Protein AF-A0A821IDC3-F1 (afdb_monomer_lite)

Radius of gyration: 18.94 Å; chains: 1; bounding box: 35×34×47 Å

pLDDT: mean 87.5, std 6.13, range [57.88, 96.06]

Sequence (73 aa):
ASIFEAFLKGTTLEECYNHVATIADYWLDMLYSHVKDISDKELFKLISERRTMSRMLSDYGEQKSTSISASKR

Structure (mmCIF, N/CA/C/O backbone):
data_AF-A0A821IDC3-F1
#
_entry.id   AF-A0A821IDC3-F1
#
loop_
_atom_site.group_PDB
_atom_site.id
_atom_site.type_symbol
_atom_site.label_atom_id
_atom_site.label_alt_id
_atom_site.label_comp_id
_atom_site.label_asym_id
_atom_site.label_entity_id
_atom_site.label_seq_id
_atom_site.pdbx_PDB_ins_code
_atom_site.Cartn_x
_atom_site.Cartn_y
_atom_site.Cartn_z
_atom_site.occupancy
_atom_site.B_iso_or_equiv
_atom_site.auth_seq_id
_atom_site.auth_comp_id
_atom_site.auth_asym_id
_atom_site.auth_atom_id
_atom_site.pdbx_PDB_model_num
ATOM 1 N N . ALA A 1 1 ? -8.603 -4.408 2.828 1.00 57.88 1 ALA A N 1
ATOM 2 C CA . ALA A 1 1 ? -9.101 -3.337 3.709 1.00 57.88 1 ALA A CA 1
ATOM 3 C C . ALA A 1 1 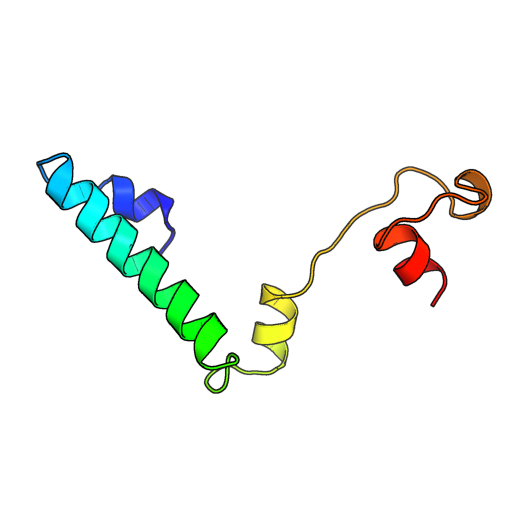? -8.213 -2.125 3.505 1.00 57.88 1 ALA A C 1
ATOM 5 O O . ALA A 1 1 ? -6.993 -2.270 3.520 1.00 57.88 1 ALA A O 1
ATOM 6 N N . SER A 1 2 ? -8.811 -0.976 3.217 1.00 78.06 2 SER A N 1
ATOM 7 C CA . SER A 1 2 ? -8.061 0.270 3.042 1.00 78.06 2 SER A CA 1
ATOM 8 C C . SER A 1 2 ? -7.640 0.814 4.408 1.00 78.06 2 SER A C 1
ATOM 10 O O . SER A 1 2 ? -8.403 0.703 5.367 1.00 78.06 2 SER A O 1
ATOM 12 N N . ILE A 1 3 ? -6.465 1.445 4.503 1.00 87.62 3 ILE A N 1
ATOM 13 C CA . ILE A 1 3 ? -6.032 2.149 5.725 1.00 87.62 3 ILE A CA 1
ATOM 14 C C . ILE A 1 3 ? -7.100 3.157 6.186 1.00 87.62 3 ILE A C 1
ATOM 16 O O . ILE A 1 3 ? -7.347 3.305 7.377 1.00 87.62 3 ILE A O 1
ATOM 20 N N . PHE A 1 4 ? -7.816 3.770 5.235 1.00 90.06 4 PHE A N 1
ATOM 21 C CA . PHE A 1 4 ? -8.889 4.727 5.500 1.00 90.06 4 PHE A CA 1
ATOM 22 C C . PHE A 1 4 ? -10.117 4.107 6.177 1.00 90.06 4 PHE A C 1
ATOM 24 O O . PHE A 1 4 ? -10.780 4.778 6.959 1.00 90.06 4 PHE A O 1
ATOM 31 N N . GLU A 1 5 ? -10.407 2.826 5.938 1.00 90.44 5 GLU A N 1
ATOM 32 C CA . GLU A 1 5 ? -11.519 2.132 6.602 1.00 90.44 5 GLU A CA 1
ATOM 33 C C . GLU A 1 5 ? -11.202 1.830 8.073 1.00 90.44 5 GLU A C 1
ATOM 35 O O . GLU A 1 5 ? -12.115 1.752 8.891 1.00 90.44 5 GLU A O 1
ATOM 40 N N . ALA A 1 6 ? -9.921 1.673 8.433 1.00 90.19 6 ALA A N 1
ATOM 41 C CA . ALA A 1 6 ? -9.526 1.452 9.824 1.00 90.19 6 ALA A CA 1
ATOM 42 C C . ALA A 1 6 ? -9.733 2.683 10.706 1.00 90.19 6 ALA A C 1
ATOM 44 O O . ALA A 1 6 ? -10.041 2.517 11.881 1.00 90.19 6 ALA A O 1
ATOM 45 N N . PHE A 1 7 ? -9.666 3.892 10.142 1.00 91.56 7 PHE A N 1
ATOM 46 C CA . PHE A 1 7 ? -9.954 5.125 10.884 1.00 91.56 7 PHE A CA 1
ATOM 47 C C . PHE A 1 7 ? -11.414 5.242 11.342 1.00 91.56 7 PHE A C 1
ATOM 49 O O . PHE A 1 7 ? -11.716 6.050 12.215 1.00 91.56 7 PHE A O 1
ATOM 56 N N . LEU A 1 8 ? -12.322 4.450 10.764 1.00 93.19 8 LEU A N 1
ATOM 57 C CA . LEU A 1 8 ? -13.730 4.401 11.164 1.00 93.19 8 LEU A CA 1
ATOM 58 C C . LEU A 1 8 ? -13.996 3.376 12.278 1.00 93.19 8 LEU A C 1
ATOM 60 O O . LEU A 1 8 ? -15.149 3.182 12.663 1.00 93.19 8 LEU A O 1
ATOM 64 N N . LYS A 1 9 ? -12.959 2.683 12.767 1.00 90.81 9 LYS A N 1
ATOM 65 C CA . LYS A 1 9 ? -13.065 1.673 13.825 1.00 90.81 9 LYS A CA 1
ATOM 66 C C . LYS A 1 9 ? -12.610 2.240 15.167 1.00 90.81 9 LYS A C 1
ATOM 68 O O . LYS A 1 9 ? -11.713 3.074 15.225 1.00 90.81 9 LYS A O 1
ATOM 73 N N . GLY A 1 10 ? -13.185 1.708 16.241 1.00 91.94 10 GLY A N 1
ATOM 74 C CA . GLY A 1 10 ? -12.910 2.142 17.608 1.00 91.94 10 GLY A CA 1
ATOM 75 C C . GLY A 1 10 ? -13.842 3.261 18.069 1.00 91.94 10 GLY A C 1
ATOM 76 O O . GLY A 1 10 ? -14.484 3.946 17.274 1.00 91.94 10 GLY A O 1
ATOM 77 N N . THR A 1 11 ? -13.940 3.408 19.384 1.00 92.06 11 THR A N 1
ATOM 78 C CA . THR A 1 11 ? -14.756 4.433 20.051 1.00 92.06 11 THR A CA 1
ATOM 79 C C . THR A 1 11 ? -13.902 5.521 20.694 1.00 92.06 11 THR A C 1
ATOM 81 O O . THR A 1 11 ? -14.390 6.620 20.956 1.00 92.06 11 THR A O 1
ATOM 84 N N . THR A 1 12 ? -12.612 5.242 20.896 1.00 96.06 12 THR A N 1
ATOM 85 C CA . THR A 1 12 ? -11.620 6.186 21.412 1.00 96.06 12 THR A CA 1
ATOM 86 C C . THR A 1 12 ? -10.516 6.445 20.390 1.00 96.06 12 THR A C 1
ATOM 88 O O . THR A 1 12 ? -10.314 5.683 19.443 1.00 96.06 12 THR A O 1
ATOM 91 N N . LEU A 1 13 ? -9.770 7.535 20.592 1.00 93.81 13 LEU A N 1
ATOM 92 C CA . LEU A 1 13 ? -8.623 7.868 19.747 1.00 93.81 13 LEU A CA 1
ATOM 93 C C . LEU A 1 13 ? -7.555 6.763 19.785 1.00 93.81 13 LEU A C 1
ATOM 95 O O . LEU A 1 13 ? -6.988 6.422 18.752 1.00 93.81 13 LEU A O 1
ATOM 99 N N . GLU A 1 14 ? -7.316 6.188 20.963 1.00 95.50 14 GLU A N 1
ATOM 100 C CA . GLU A 1 14 ? -6.355 5.102 21.164 1.00 95.50 14 GLU A CA 1
ATOM 101 C C . GLU A 1 14 ? -6.772 3.832 20.409 1.00 95.50 14 GLU A C 1
ATOM 103 O O . GLU A 1 14 ? -5.976 3.266 19.664 1.00 95.50 14 GLU A O 1
ATOM 108 N N . GLU A 1 15 ? -8.042 3.431 20.513 1.00 94.00 15 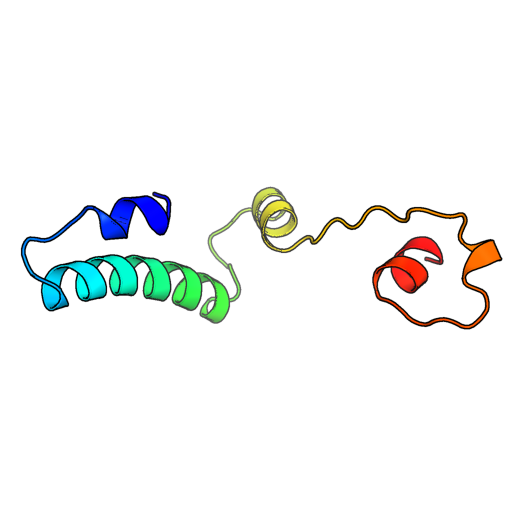GLU A N 1
ATOM 109 C CA . GLU A 1 15 ? -8.581 2.287 19.765 1.00 94.00 15 GLU A CA 1
ATOM 110 C C . GLU A 1 15 ? -8.489 2.494 18.248 1.00 94.00 15 GLU A C 1
ATOM 112 O O . GLU A 1 15 ? -8.098 1.576 17.524 1.00 94.00 15 GLU A O 1
ATOM 117 N N . CYS A 1 16 ? -8.796 3.701 17.763 1.00 95.25 16 CYS A N 1
ATOM 118 C CA . CYS A 1 16 ? -8.673 4.049 16.348 1.00 95.25 16 CYS A CA 1
ATOM 119 C C . CYS A 1 16 ? -7.228 3.886 15.851 1.00 95.25 16 CYS A C 1
ATOM 121 O O . CYS A 1 16 ? -6.986 3.189 14.862 1.00 95.25 16 CYS A O 1
ATOM 123 N N . TYR A 1 17 ? -6.247 4.439 16.572 1.00 95.56 17 TYR A N 1
ATOM 124 C CA . TYR A 1 17 ? -4.838 4.274 16.206 1.00 95.56 17 TYR A CA 1
ATOM 125 C C . TYR A 1 17 ? -4.363 2.824 16.303 1.00 95.56 17 TYR A C 1
ATOM 127 O O . TYR A 1 17 ? -3.608 2.397 15.435 1.00 95.56 17 TYR A O 1
ATOM 135 N N . ASN A 1 18 ? -4.845 2.043 17.272 1.00 94.69 18 ASN A N 1
ATOM 136 C CA . ASN A 1 18 ? -4.523 0.618 17.366 1.00 94.69 18 ASN A CA 1
ATOM 137 C C . ASN A 1 18 ? -5.029 -0.161 16.139 1.00 94.69 18 ASN A C 1
ATOM 139 O O . ASN A 1 18 ? -4.298 -0.979 15.575 1.00 94.69 18 ASN A O 1
ATOM 143 N N . HIS A 1 19 ? -6.245 0.133 15.663 1.00 93.69 19 HIS A N 1
ATOM 144 C CA . HIS A 1 19 ? -6.781 -0.477 14.444 1.00 93.69 19 HIS A CA 1
ATOM 145 C C . HIS A 1 19 ? -5.991 -0.097 13.185 1.00 93.69 19 HIS A C 1
ATOM 147 O O . HIS A 1 19 ? -5.781 -0.942 12.312 1.00 93.69 19 HIS A O 1
ATOM 153 N N . VAL A 1 20 ? -5.552 1.159 13.083 1.00 94.62 20 VAL A N 1
ATOM 154 C CA . VAL A 1 20 ? -4.714 1.640 11.974 1.00 94.62 20 VAL A CA 1
ATOM 155 C C . VAL A 1 20 ? -3.320 1.010 12.033 1.00 94.62 20 VAL A C 1
ATOM 157 O O . VAL A 1 20 ? -2.816 0.561 11.002 1.00 94.62 20 VAL A O 1
ATOM 160 N N . ALA A 1 21 ? -2.732 0.909 13.228 1.00 94.69 21 ALA A N 1
ATOM 161 C CA . ALA A 1 21 ? -1.425 0.301 13.457 1.00 94.69 21 ALA A CA 1
ATOM 162 C C . ALA A 1 21 ? -1.393 -1.160 12.997 1.00 94.69 21 ALA A C 1
ATOM 164 O O . ALA A 1 21 ? -0.486 -1.540 12.270 1.00 94.69 21 ALA A O 1
ATOM 165 N N . THR A 1 22 ? -2.445 -1.940 13.277 1.00 93.44 22 THR A N 1
ATOM 166 C CA . THR A 1 22 ? -2.527 -3.337 12.806 1.00 93.44 22 THR A CA 1
ATOM 167 C C . THR A 1 22 ? -2.440 -3.450 11.276 1.00 93.44 22 THR A C 1
ATOM 169 O O . THR A 1 22 ? -1.831 -4.380 10.751 1.00 93.44 22 THR A O 1
ATOM 172 N N . ILE A 1 23 ? -3.042 -2.511 10.532 1.00 92.94 23 ILE A N 1
ATOM 173 C CA . ILE A 1 23 ? -2.927 -2.498 9.064 1.00 92.94 23 ILE A CA 1
ATOM 174 C C . ILE A 1 23 ? -1.519 -2.073 8.637 1.00 92.94 23 ILE A C 1
ATOM 176 O O . ILE A 1 23 ? -0.991 -2.625 7.674 1.00 92.94 23 ILE A O 1
ATOM 180 N N . ALA A 1 24 ? -0.915 -1.102 9.324 1.00 93.19 24 ALA A N 1
ATOM 181 C CA . ALA A 1 24 ? 0.446 -0.663 9.035 1.00 93.19 24 ALA A CA 1
ATOM 182 C C . ALA A 1 24 ? 1.468 -1.794 9.244 1.00 93.19 24 ALA A C 1
ATOM 184 O O . ALA A 1 24 ? 2.291 -2.024 8.357 1.00 93.19 24 ALA A O 1
ATOM 185 N N . ASP A 1 25 ? 1.355 -2.540 10.345 1.00 94.00 25 ASP A N 1
ATOM 186 C CA . ASP A 1 25 ? 2.228 -3.673 10.667 1.00 94.00 25 ASP A CA 1
ATOM 187 C C . ASP A 1 25 ? 2.135 -4.773 9.605 1.00 94.00 25 ASP A C 1
ATOM 189 O O . ASP A 1 25 ? 3.158 -5.261 9.138 1.00 94.00 25 ASP A O 1
ATOM 193 N N . TYR A 1 26 ? 0.932 -5.079 9.107 1.00 90.81 26 TYR A N 1
ATOM 194 C CA . TYR A 1 26 ? 0.758 -6.038 8.011 1.00 90.81 26 TYR A CA 1
ATOM 195 C C . TYR A 1 26 ? 1.550 -5.656 6.745 1.00 90.81 26 TYR A C 1
ATOM 197 O O . TYR A 1 26 ? 2.208 -6.502 6.133 1.00 90.81 26 TYR A O 1
ATOM 205 N N . TRP A 1 27 ? 1.507 -4.383 6.336 1.00 90.56 27 TRP A N 1
ATOM 206 C CA . TRP A 1 27 ? 2.280 -3.916 5.177 1.00 90.56 27 TRP A CA 1
ATOM 207 C C . TRP A 1 27 ? 3.783 -3.902 5.455 1.00 90.56 27 TRP A C 1
ATOM 209 O O . TRP A 1 27 ? 4.578 -4.170 4.553 1.00 90.56 27 TRP A O 1
ATOM 219 N N . LEU A 1 28 ? 4.174 -3.608 6.693 1.00 92.75 28 LEU A N 1
ATOM 220 C CA . LEU A 1 28 ? 5.565 -3.607 7.115 1.00 92.75 28 LEU A CA 1
ATOM 221 C C . LEU A 1 28 ? 6.152 -5.027 7.098 1.00 92.75 28 LEU A C 1
ATOM 223 O O . LEU A 1 28 ? 7.205 -5.246 6.499 1.00 92.75 28 LEU A O 1
ATOM 227 N N . ASP A 1 29 ? 5.433 -6.004 7.649 1.00 91.75 29 ASP A N 1
ATOM 228 C CA . ASP A 1 29 ? 5.802 -7.423 7.641 1.00 91.75 29 ASP A CA 1
ATOM 229 C C . ASP A 1 29 ? 5.926 -7.972 6.215 1.00 91.75 29 ASP A C 1
ATOM 231 O O . ASP A 1 29 ? 6.845 -8.735 5.898 1.00 91.75 29 ASP A O 1
ATOM 235 N N . MET A 1 30 ? 5.049 -7.536 5.307 1.00 89.19 30 MET A N 1
ATOM 236 C CA . MET A 1 30 ? 5.139 -7.886 3.890 1.00 89.19 30 MET A CA 1
ATOM 237 C C . MET A 1 30 ? 6.454 -7.397 3.257 1.00 89.19 30 MET A C 1
ATOM 239 O O . MET A 1 30 ? 7.078 -8.125 2.483 1.00 89.19 30 MET A O 1
ATOM 243 N N . LEU A 1 31 ? 6.917 -6.193 3.608 1.00 90.19 31 LEU A N 1
ATOM 244 C CA . LEU A 1 31 ? 8.195 -5.664 3.125 1.00 90.19 31 LEU A CA 1
ATOM 245 C C . LEU A 1 31 ? 9.393 -6.383 3.766 1.00 90.19 31 LEU A C 1
ATOM 247 O O . LEU A 1 31 ? 10.324 -6.763 3.053 1.00 90.19 31 LEU A O 1
ATOM 251 N N . TYR A 1 32 ? 9.365 -6.627 5.081 1.00 92.31 32 TYR A N 1
ATOM 252 C CA . TYR A 1 32 ? 10.450 -7.319 5.796 1.00 92.31 32 TYR A CA 1
ATOM 253 C C . TYR A 1 32 ? 10.592 -8.791 5.411 1.00 92.31 32 TYR A C 1
ATOM 255 O O . TYR A 1 32 ? 11.699 -9.330 5.394 1.00 92.31 32 TYR A O 1
ATOM 263 N N . SER A 1 33 ? 9.492 -9.447 5.048 1.00 92.00 33 SER A N 1
ATOM 264 C CA . SER A 1 33 ? 9.516 -10.815 4.531 1.00 92.00 33 SER A CA 1
ATOM 265 C C . SER A 1 33 ? 10.054 -10.908 3.099 1.00 92.00 33 SER A C 1
ATOM 267 O O . SER A 1 33 ? 10.160 -12.017 2.579 1.00 92.00 33 SER A O 1
ATOM 269 N N . HIS A 1 34 ? 10.433 -9.787 2.468 1.00 87.81 34 HIS A N 1
ATOM 270 C CA . HIS A 1 34 ? 10.781 -9.703 1.046 1.00 87.81 34 HIS A CA 1
ATOM 271 C C . HIS A 1 34 ? 9.664 -10.214 0.129 1.00 87.81 34 HIS A C 1
ATOM 273 O O . HIS A 1 34 ? 9.931 -10.733 -0.953 1.00 87.81 34 HIS A O 1
ATOM 279 N N . VAL A 1 35 ? 8.412 -10.056 0.564 1.00 86.69 35 VAL A N 1
ATOM 280 C CA . VAL A 1 35 ? 7.218 -10.389 -0.214 1.00 86.69 35 VAL A CA 1
ATOM 281 C C . VAL A 1 35 ? 7.208 -11.845 -0.719 1.00 86.69 35 VAL A C 1
ATOM 283 O O . VAL A 1 35 ? 6.730 -12.137 -1.811 1.00 86.69 35 VAL A O 1
ATOM 286 N N . LYS A 1 36 ? 7.746 -12.775 0.085 1.00 87.06 36 LYS A N 1
ATOM 287 C CA . LYS A 1 36 ? 7.900 -14.201 -0.270 1.00 87.06 36 LYS A CA 1
ATOM 288 C C . LYS A 1 36 ? 6.587 -14.917 -0.583 1.00 87.06 36 LYS A C 1
ATOM 290 O O . LYS A 1 36 ? 6.590 -15.858 -1.369 1.00 87.06 36 LYS A O 1
ATOM 295 N N . ASP A 1 37 ? 5.494 -14.474 0.027 1.00 85.50 37 ASP A N 1
ATOM 296 C CA . ASP A 1 37 ? 4.197 -15.152 -0.036 1.00 85.50 37 ASP A CA 1
ATOM 297 C C . ASP A 1 37 ? 3.256 -14.571 -1.109 1.00 85.50 37 ASP A C 1
ATOM 299 O O . ASP A 1 37 ? 2.069 -14.897 -1.131 1.00 85.50 37 ASP A O 1
ATOM 303 N N . ILE A 1 38 ? 3.755 -13.707 -2.007 1.00 87.81 38 ILE A N 1
ATOM 304 C CA . ILE A 1 38 ? 2.967 -13.126 -3.103 1.00 87.81 38 ILE A CA 1
ATOM 305 C C . ILE A 1 38 ? 3.432 -13.638 -4.470 1.00 87.81 38 ILE A C 1
ATOM 307 O O . ILE A 1 38 ? 4.597 -13.969 -4.675 1.00 87.81 38 ILE A O 1
ATOM 311 N N . SER A 1 39 ? 2.524 -13.650 -5.446 1.00 91.31 39 SER A N 1
ATOM 312 C CA . SER A 1 39 ? 2.887 -13.946 -6.835 1.00 91.31 39 SER A CA 1
ATOM 313 C C . SER A 1 39 ? 3.660 -12.793 -7.485 1.00 91.31 39 SER A C 1
ATOM 315 O O . SER A 1 39 ? 3.323 -11.626 -7.280 1.00 91.31 39 SER A O 1
ATOM 317 N N . ASP A 1 40 ? 4.614 -13.103 -8.369 1.00 88.06 40 ASP A N 1
ATOM 318 C CA . ASP A 1 40 ? 5.407 -12.097 -9.098 1.00 88.06 40 ASP A CA 1
ATOM 319 C C . ASP A 1 40 ? 4.542 -11.018 -9.765 1.00 88.06 40 ASP A C 1
ATOM 321 O O . ASP A 1 40 ? 4.871 -9.835 -9.751 1.00 88.06 40 ASP A O 1
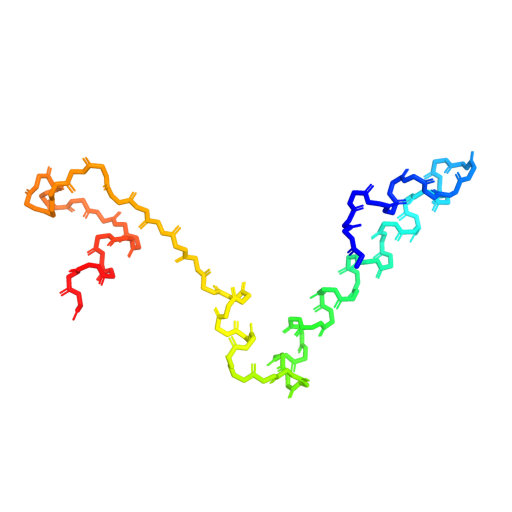ATOM 325 N N . LYS A 1 41 ? 3.391 -11.405 -10.328 1.00 89.81 41 LYS A N 1
ATOM 326 C CA . LYS A 1 41 ? 2.470 -10.475 -10.994 1.00 89.81 41 LYS A CA 1
ATOM 327 C C . LYS A 1 41 ? 1.881 -9.448 -10.027 1.00 89.81 41 LYS A C 1
ATOM 329 O O . LYS A 1 41 ? 1.742 -8.276 -10.382 1.00 89.81 41 LYS A O 1
ATOM 334 N N . GLU A 1 42 ? 1.500 -9.882 -8.831 1.00 86.94 42 GLU A N 1
ATOM 335 C CA . GLU A 1 42 ? 0.983 -8.985 -7.799 1.00 86.94 42 GLU A CA 1
ATOM 336 C C . GLU A 1 42 ? 2.095 -8.154 -7.168 1.00 86.94 42 GLU A C 1
ATOM 338 O O . GLU A 1 42 ? 1.901 -6.954 -6.984 1.00 86.94 42 GLU A O 1
ATOM 343 N N . LEU A 1 43 ? 3.276 -8.742 -6.948 1.00 88.75 43 LEU A N 1
ATOM 344 C CA . LEU A 1 43 ? 4.464 -8.007 -6.522 1.00 88.75 43 LEU A CA 1
ATOM 345 C C . LEU A 1 43 ? 4.761 -6.852 -7.478 1.00 88.75 43 LEU A C 1
ATOM 347 O O . LEU A 1 43 ? 4.849 -5.705 -7.043 1.00 88.75 43 LEU A O 1
ATOM 351 N N . PHE A 1 44 ? 4.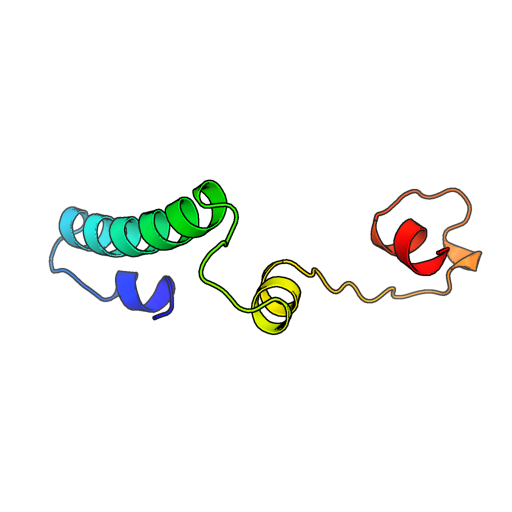853 -7.135 -8.782 1.00 87.62 44 PHE A N 1
ATOM 352 C CA . PHE A 1 44 ? 5.094 -6.113 -9.797 1.00 87.62 44 PHE A CA 1
ATOM 353 C C . PHE A 1 44 ? 4.043 -5.012 -9.733 1.00 87.62 44 PHE A C 1
ATOM 355 O O . PHE A 1 44 ? 4.402 -3.841 -9.734 1.00 87.62 44 PHE A O 1
ATOM 362 N N . LYS A 1 45 ? 2.760 -5.365 -9.617 1.00 88.25 45 LYS A N 1
ATOM 363 C CA . LYS A 1 45 ? 1.678 -4.382 -9.510 1.00 88.25 45 LYS A CA 1
ATOM 364 C C . LYS A 1 45 ? 1.814 -3.487 -8.272 1.00 88.25 45 LYS A C 1
ATOM 366 O O . LYS A 1 45 ? 1.510 -2.302 -8.372 1.00 88.25 45 LYS A O 1
ATOM 371 N N . LEU A 1 46 ? 2.226 -4.042 -7.131 1.00 88.69 46 LEU A N 1
ATOM 372 C CA . LEU A 1 46 ? 2.346 -3.311 -5.867 1.00 88.69 46 LEU A CA 1
ATOM 373 C C . LEU A 1 46 ? 3.600 -2.432 -5.807 1.00 88.69 46 LEU A C 1
ATOM 375 O O . LEU A 1 46 ? 3.526 -1.314 -5.306 1.00 88.69 46 LEU A O 1
ATOM 379 N N . ILE A 1 47 ? 4.735 -2.921 -6.314 1.00 88.88 47 ILE A N 1
ATOM 380 C CA . ILE A 1 47 ? 6.019 -2.214 -6.219 1.00 88.88 47 ILE A CA 1
ATOM 381 C C . ILE A 1 47 ? 6.261 -1.254 -7.388 1.00 88.88 47 ILE A C 1
ATOM 383 O O . ILE A 1 47 ? 7.053 -0.320 -7.266 1.00 88.88 47 ILE A O 1
ATOM 387 N N . SER A 1 48 ? 5.617 -1.478 -8.540 1.00 89.06 48 SER A N 1
ATOM 388 C CA . SER A 1 48 ? 5.834 -0.635 -9.714 1.00 89.06 48 SER A CA 1
ATOM 389 C C . SER A 1 48 ? 5.227 0.750 -9.515 1.00 89.06 48 SER A C 1
ATOM 391 O O . SER A 1 48 ? 4.025 0.894 -9.294 1.00 89.06 48 SER A O 1
ATOM 393 N N . GLU A 1 49 ? 6.045 1.785 -9.682 1.00 89.00 49 GLU A N 1
ATOM 394 C CA . GLU A 1 49 ? 5.566 3.154 -9.836 1.00 89.00 49 GLU A CA 1
ATOM 395 C C . GLU A 1 49 ? 5.411 3.468 -11.328 1.00 89.00 49 GLU A C 1
ATOM 397 O O . GLU A 1 49 ? 6.341 3.298 -12.121 1.00 89.00 49 GLU A O 1
ATOM 402 N N . ARG A 1 50 ? 4.239 3.977 -11.721 1.00 83.75 50 ARG A N 1
ATOM 403 C CA . ARG A 1 50 ? 4.015 4.510 -13.067 1.00 83.75 50 ARG A CA 1
ATOM 404 C C . ARG A 1 50 ? 4.025 6.030 -13.019 1.00 83.75 50 ARG A C 1
ATOM 406 O O . ARG A 1 50 ? 3.180 6.632 -12.363 1.00 83.75 50 ARG A O 1
ATOM 413 N N . ARG A 1 51 ? 4.917 6.653 -13.791 1.00 83.31 51 ARG A N 1
ATOM 414 C CA . ARG A 1 51 ? 4.881 8.097 -14.053 1.00 83.31 51 ARG A CA 1
ATOM 415 C C . ARG A 1 51 ? 4.696 8.387 -15.527 1.00 83.31 51 ARG A C 1
ATOM 417 O O . ARG A 1 51 ? 5.387 7.825 -16.370 1.00 83.31 51 ARG A O 1
ATOM 4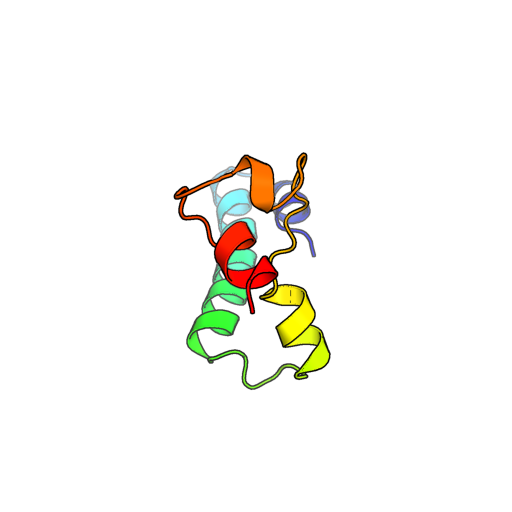24 N N . THR A 1 52 ? 3.784 9.306 -15.812 1.00 83.88 52 THR A N 1
ATOM 425 C CA . THR A 1 52 ? 3.580 9.850 -17.153 1.00 83.88 52 THR A CA 1
ATOM 426 C C . THR A 1 52 ? 4.438 11.098 -17.313 1.00 83.88 52 THR A C 1
ATOM 428 O O . THR A 1 52 ? 4.416 11.979 -16.453 1.00 83.88 52 THR A O 1
ATOM 431 N N . MET A 1 53 ? 5.192 11.186 -18.408 1.00 83.12 53 MET A N 1
ATOM 432 C CA . MET A 1 53 ? 5.920 12.403 -18.773 1.00 83.12 53 MET A CA 1
ATOM 433 C C . MET A 1 53 ? 5.002 13.338 -19.561 1.00 83.12 53 MET A C 1
ATOM 435 O O . MET A 1 53 ? 4.243 12.890 -20.417 1.00 83.12 53 MET A O 1
ATOM 439 N N . SER A 1 54 ? 5.065 14.637 -19.270 1.00 83.94 54 SER A N 1
ATOM 440 C CA . SER A 1 54 ? 4.243 15.654 -19.939 1.00 83.94 54 SER A CA 1
ATOM 441 C C . SER A 1 54 ? 4.845 16.166 -21.249 1.00 83.94 54 SER A C 1
ATOM 443 O O . SER A 1 54 ? 4.154 16.845 -22.005 1.00 83.94 54 SER A O 1
ATOM 445 N N . ARG A 1 55 ? 6.126 15.875 -21.510 1.00 83.06 55 ARG A N 1
ATOM 446 C CA . ARG A 1 55 ? 6.880 16.311 -22.696 1.00 83.06 55 ARG A CA 1
ATOM 447 C C . ARG A 1 55 ? 7.700 15.165 -23.284 1.00 83.06 55 ARG A C 1
ATOM 449 O O . ARG A 1 55 ? 7.814 14.101 -22.670 1.00 83.06 55 ARG A O 1
ATOM 456 N N . MET A 1 56 ? 8.263 15.378 -24.472 1.00 82.56 56 MET A N 1
ATOM 457 C CA . MET A 1 56 ? 9.137 14.396 -25.107 1.00 82.56 56 MET A CA 1
ATOM 458 C C . MET A 1 56 ? 10.475 14.296 -24.372 1.00 82.56 56 MET A C 1
ATOM 460 O O . MET A 1 56 ? 10.936 15.247 -23.746 1.00 82.56 56 MET A O 1
ATOM 464 N N . LEU A 1 57 ? 11.127 13.134 -24.469 1.00 79.50 57 LEU A N 1
ATOM 465 C CA . LEU A 1 57 ? 12.412 12.868 -23.814 1.00 79.50 57 LEU A CA 1
ATOM 466 C C . LEU A 1 57 ? 13.513 13.866 -24.227 1.00 79.50 57 LEU A C 1
ATOM 468 O O . LEU A 1 57 ? 14.346 14.227 -23.398 1.00 79.50 57 LEU A O 1
ATOM 472 N N . SER A 1 58 ? 13.485 14.334 -25.480 1.00 80.56 58 SER A N 1
ATOM 473 C CA . SER A 1 58 ? 14.388 15.360 -26.023 1.00 80.56 58 SER A CA 1
ATOM 474 C C . SER A 1 58 ? 14.311 16.689 -25.273 1.00 80.56 58 SER A C 1
ATOM 476 O O . SER A 1 58 ? 15.319 17.375 -25.133 1.00 80.56 58 SER A O 1
ATOM 478 N N . ASP A 1 59 ? 13.132 17.028 -24.751 1.00 81.81 59 ASP A N 1
ATOM 479 C CA . ASP A 1 59 ? 12.853 18.335 -24.150 1.00 81.81 59 ASP A CA 1
ATOM 480 C C . ASP A 1 59 ? 13.386 18.438 -22.714 1.00 81.81 59 ASP A C 1
ATOM 482 O O . ASP A 1 59 ? 13.427 19.526 -22.138 1.00 81.81 59 ASP A O 1
ATOM 486 N N . TYR A 1 60 ? 13.794 17.309 -22.122 1.00 81.31 60 TYR A N 1
ATOM 487 C CA . TYR A 1 60 ? 14.352 17.245 -20.770 1.00 81.31 60 TYR A CA 1
ATOM 488 C C . TYR A 1 60 ? 15.882 17.404 -20.733 1.00 81.31 60 TYR A C 1
ATOM 490 O O . TYR A 1 60 ? 16.440 17.593 -19.650 1.00 81.31 60 TYR A O 1
ATOM 498 N N . GLY A 1 61 ? 16.572 17.359 -21.880 1.00 82.19 61 GLY A N 1
ATOM 499 C CA . GLY A 1 61 ? 18.026 17.542 -21.974 1.00 82.19 61 GLY A CA 1
ATOM 500 C C . GLY A 1 61 ? 18.823 16.642 -21.014 1.00 82.19 61 GLY A C 1
ATOM 501 O O . GLY A 1 61 ? 18.670 15.419 -21.008 1.00 82.19 61 GLY A O 1
ATOM 502 N N . GLU A 1 62 ? 19.654 17.270 -20.175 1.00 81.69 62 GLU A N 1
ATOM 503 C CA . GLU A 1 62 ? 20.523 16.619 -19.177 1.00 81.69 62 GLU A CA 1
ATOM 504 C C . GLU A 1 62 ? 19.839 16.366 -17.815 1.00 81.69 62 GLU A C 1
ATOM 506 O O . GLU A 1 62 ? 20.490 15.957 -16.847 1.00 81.69 62 GLU A O 1
ATOM 511 N N . GLN A 1 63 ? 18.528 16.612 -17.693 1.00 83.69 63 GLN A N 1
ATOM 512 C CA . GLN A 1 63 ? 17.820 16.378 -16.434 1.00 83.69 63 GLN A CA 1
ATOM 513 C C . GLN A 1 63 ? 17.822 14.893 -16.057 1.00 83.69 63 GLN A C 1
ATOM 515 O O . GLN A 1 63 ? 17.647 14.000 -16.888 1.00 83.69 63 GLN A O 1
ATOM 520 N N . LYS A 1 64 ? 17.986 14.630 -14.757 1.00 83.50 64 LYS A N 1
ATOM 521 C CA . LYS A 1 64 ? 17.993 13.278 -14.195 1.00 83.50 64 LYS A CA 1
ATOM 522 C C . LYS A 1 64 ? 16.716 13.046 -13.401 1.00 83.50 64 LYS A C 1
ATOM 524 O O . LYS A 1 64 ? 16.443 13.744 -12.430 1.00 83.50 64 LYS A O 1
ATOM 529 N N . SER A 1 65 ? 15.951 12.038 -13.801 1.00 84.69 65 SER A N 1
ATOM 530 C CA . SER A 1 65 ? 14.823 11.513 -13.031 1.00 84.69 65 SER A CA 1
ATOM 531 C C . SER A 1 65 ? 14.679 10.015 -13.285 1.00 84.69 65 SER A C 1
ATOM 533 O O . SER A 1 65 ? 15.160 9.502 -14.299 1.00 84.69 65 SER A O 1
ATOM 535 N N . THR A 1 66 ? 14.004 9.305 -12.381 1.00 83.44 66 THR A N 1
ATOM 536 C CA . THR A 1 66 ? 13.685 7.881 -12.566 1.00 83.44 66 THR A CA 1
ATOM 537 C C . THR A 1 66 ? 12.900 7.650 -13.857 1.00 83.44 66 THR A C 1
ATOM 539 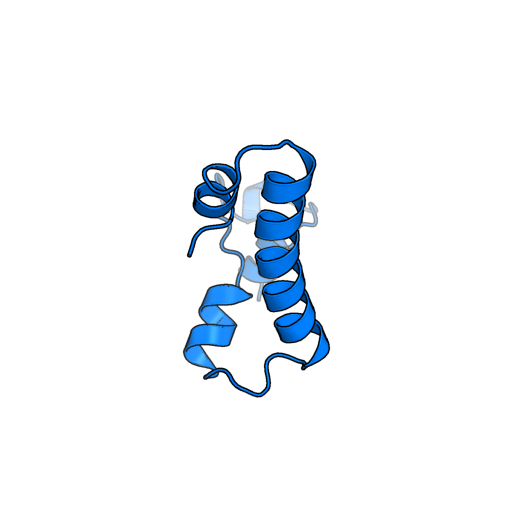O O . THR A 1 66 ? 13.194 6.708 -14.584 1.00 83.44 66 THR A O 1
ATOM 542 N N . SER A 1 67 ? 11.975 8.554 -14.199 1.00 80.50 67 SER A N 1
ATOM 543 C CA . SER A 1 67 ? 11.157 8.487 -15.417 1.00 80.50 67 SER A CA 1
ATOM 544 C C . SER A 1 67 ? 11.966 8.708 -16.700 1.00 80.50 67 SER A C 1
ATOM 546 O O . SER A 1 67 ? 11.759 7.993 -17.677 1.00 80.50 67 SER A O 1
ATOM 548 N N . ILE A 1 68 ? 12.924 9.642 -16.692 1.00 82.69 68 ILE A N 1
ATOM 549 C CA . ILE A 1 68 ? 13.832 9.889 -17.827 1.00 82.69 68 ILE A CA 1
ATOM 550 C C . ILE A 1 68 ? 14.757 8.686 -18.028 1.00 82.69 68 ILE A C 1
ATOM 552 O O . ILE A 1 68 ? 14.917 8.212 -19.148 1.00 82.69 68 ILE A O 1
ATOM 556 N N . SER A 1 69 ? 15.335 8.157 -16.946 1.00 84.44 69 SER A N 1
ATOM 557 C CA . SER A 1 69 ? 16.212 6.983 -17.006 1.00 84.44 69 SER A CA 1
ATOM 558 C C . SER A 1 69 ? 15.470 5.718 -17.439 1.00 84.44 69 SER A C 1
ATOM 560 O O . SER A 1 69 ? 16.020 4.943 -18.213 1.00 84.44 69 SER A O 1
ATOM 562 N N . ALA A 1 70 ? 14.232 5.514 -16.975 1.00 84.50 70 ALA A N 1
ATOM 563 C CA . ALA A 1 70 ? 13.391 4.397 -17.403 1.00 84.50 70 ALA A CA 1
ATOM 564 C C . ALA A 1 70 ? 12.982 4.513 -18.878 1.00 84.50 70 ALA A C 1
ATOM 566 O O . ALA A 1 70 ? 12.967 3.509 -19.570 1.00 84.50 70 ALA A O 1
ATOM 567 N N . SER A 1 71 ? 12.711 5.726 -19.372 1.00 78.25 71 SER A N 1
ATOM 568 C CA . SER A 1 71 ? 12.339 5.954 -20.779 1.00 78.25 71 SER A CA 1
ATOM 569 C C . SER A 1 71 ? 13.522 5.873 -21.755 1.00 78.25 71 SER A C 1
ATOM 571 O O . SER A 1 71 ? 13.307 5.765 -22.956 1.00 78.25 71 SER A O 1
ATOM 573 N N . LYS A 1 72 ? 14.764 5.976 -21.257 1.00 80.94 72 LYS A N 1
ATOM 574 C CA . LYS A 1 72 ? 16.004 5.809 -22.039 1.00 80.94 72 LYS A CA 1
ATOM 575 C C . LYS A 1 72 ? 16.452 4.341 -22.169 1.00 80.94 72 LYS A C 1
ATOM 577 O O . LYS A 1 72 ? 17.308 4.081 -23.009 1.00 80.94 72 LYS A O 1
ATOM 582 N N . ARG A 1 73 ? 15.964 3.438 -21.305 1.00 73.81 73 ARG A N 1
ATOM 583 C CA . ARG A 1 73 ? 16.294 1.998 -21.289 1.00 73.81 73 ARG A CA 1
ATOM 584 C C . ARG A 1 73 ? 15.438 1.227 -22.282 1.00 73.81 73 ARG A C 1
ATOM 586 O O . ARG A 1 73 ? 15.996 0.274 -22.861 1.00 73.81 73 ARG A O 1
#

Foldseek 3Di:
DDLVVLCVDDDDPVSSVVSSVVVVVVVVVCVVVVVPPDDPVVVCVVPDDDDDDPDDLVVCPPDDDPVNVVVVD

Secondary structure (DSSP, 8-state):
--HHHHTT--SSHHHHHHHHHHHHHHHHHHHHTTTTTS-HHHHHHHHPPP---SS-GGGGTT---HHHHHHH-